Protein AF-A0A957TNG1-F1 (afdb_monomer_lite)

pLDDT: mean 94.17, std 8.86, range [51.16, 98.5]

Radius of gyration: 14.06 Å; chains: 1; bounding box: 30×30×36 Å

Secondary structure (DSSP, 8-state):
---SSPP------SS--TT--GGGT-TT---HHHHHHHHHS---TT-----

Foldseek 3Di:
DPPPDDDDDDDDDPPDDPLADCCLPNVPHDDVPVNVCVVVHDDDSDDDDPD

Structure (mmCIF, N/CA/C/O backbone):
data_AF-A0A957TNG1-F1
#
_entry.id   AF-A0A957TNG1-F1
#
loop_
_atom_site.group_PDB
_atom_site.id
_atom_site.type_symbol
_atom_site.label_atom_id
_atom_site.label_alt_id
_atom_site.label_comp_id
_atom_site.label_asym_id
_atom_site.label_entity_id
_atom_site.label_seq_id
_atom_site.pdbx_PDB_ins_code
_atom_site.Cartn_x
_atom_site.Cartn_y
_atom_site.Cartn_z
_atom_site.occupancy
_atom_site.B_iso_or_equiv
_atom_site.auth_seq_id
_atom_site.auth_comp_id
_atom_site.auth_asym_id
_atom_site.auth_atom_id
_atom_site.pdbx_PDB_model_num
ATOM 1 N N . MET A 1 1 ? -18.395 -5.938 28.056 1.00 51.16 1 MET A N 1
ATOM 2 C CA . MET A 1 1 ? -18.647 -5.158 26.829 1.00 51.16 1 MET A CA 1
ATOM 3 C C . MET A 1 1 ? -17.309 -4.600 26.403 1.00 51.16 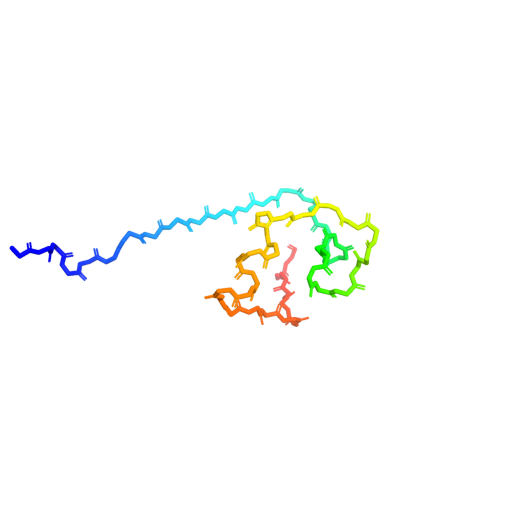1 MET A C 1
ATOM 5 O O . MET A 1 1 ? -16.688 -3.933 27.217 1.00 51.16 1 MET A O 1
ATOM 9 N N . SER A 1 2 ? -16.811 -4.973 25.224 1.00 61.81 2 SER A N 1
ATOM 10 C CA . SER A 1 2 ? -15.617 -4.335 24.665 1.00 61.81 2 SER A CA 1
ATOM 11 C C . SER A 1 2 ? -15.904 -2.844 24.535 1.00 61.81 2 SER A C 1
ATOM 13 O O . SER A 1 2 ? -16.953 -2.483 23.999 1.00 61.81 2 SER A O 1
ATOM 15 N N . ASP A 1 3 ? -15.023 -2.004 25.069 1.00 73.94 3 ASP A N 1
ATOM 16 C CA . ASP A 1 3 ? -15.088 -0.554 24.906 1.00 73.94 3 ASP A CA 1
ATOM 17 C C . ASP A 1 3 ? -15.307 -0.244 23.414 1.00 73.94 3 ASP A C 1
ATOM 19 O O . ASP A 1 3 ? -14.524 -0.676 22.568 1.00 73.94 3 ASP A O 1
ATOM 23 N N . 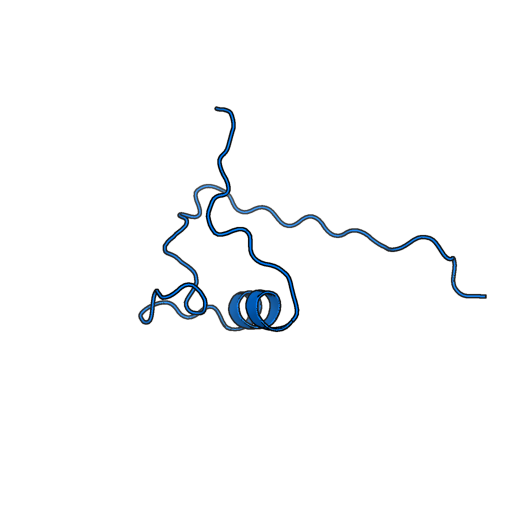ALA A 1 4 ? -16.422 0.404 23.057 1.00 85.75 4 ALA A N 1
ATOM 24 C CA . ALA A 1 4 ? -16.838 0.577 21.656 1.00 85.75 4 ALA A CA 1
ATOM 25 C C . ALA A 1 4 ? -15.936 1.551 20.877 1.00 85.75 4 ALA A C 1
ATOM 27 O O . ALA A 1 4 ? -16.118 1.768 19.678 1.00 85.75 4 ALA A O 1
ATOM 28 N N . ARG A 1 5 ? -14.974 2.170 21.565 1.00 92.50 5 ARG A N 1
ATOM 29 C CA . ARG A 1 5 ? -14.018 3.092 20.978 1.00 92.50 5 ARG A CA 1
ATOM 30 C C . ARG A 1 5 ? -12.874 2.304 20.328 1.00 92.50 5 ARG A C 1
ATOM 32 O O . ARG A 1 5 ? -12.158 1.597 21.035 1.00 92.50 5 ARG A O 1
ATOM 39 N N . PRO A 1 6 ? -12.653 2.438 19.010 1.00 94.81 6 PRO A N 1
ATOM 40 C CA . PRO A 1 6 ? -11.548 1.761 18.349 1.00 94.81 6 PRO A CA 1
ATOM 41 C C . PRO A 1 6 ? -10.201 2.346 18.786 1.00 94.81 6 PRO A C 1
ATOM 43 O O . PRO A 1 6 ? -10.084 3.537 19.089 1.00 94.81 6 PRO A O 1
ATOM 46 N N . ASN A 1 7 ? -9.166 1.509 18.753 1.00 95.38 7 ASN A N 1
ATOM 47 C CA . ASN A 1 7 ? -7.782 1.963 18.833 1.00 95.38 7 ASN A CA 1
ATOM 48 C C . ASN A 1 7 ? -7.339 2.471 17.456 1.00 95.38 7 ASN A C 1
ATOM 50 O O . ASN A 1 7 ? -7.624 1.831 16.445 1.00 95.38 7 ASN A O 1
ATOM 54 N N . ILE A 1 8 ? -6.628 3.599 17.417 1.00 96.38 8 ILE A N 1
ATOM 55 C CA . ILE A 1 8 ? -6.098 4.185 16.180 1.00 96.38 8 ILE A CA 1
ATOM 56 C C . ILE A 1 8 ? -4.574 4.174 16.266 1.00 96.38 8 ILE A C 1
ATOM 58 O O . ILE A 1 8 ? -4.005 4.757 17.187 1.00 96.38 8 ILE A O 1
ATOM 62 N N . ILE A 1 9 ? -3.924 3.524 15.302 1.00 97.38 9 ILE A N 1
ATOM 63 C CA . ILE A 1 9 ? -2.467 3.526 15.147 1.00 97.38 9 ILE A CA 1
ATOM 64 C C . ILE A 1 9 ? -2.146 4.309 13.876 1.00 97.38 9 ILE A C 1
ATOM 66 O O . ILE A 1 9 ? -2.562 3.916 12.788 1.00 97.38 9 ILE A O 1
ATOM 70 N N . LEU A 1 10 ? -1.416 5.415 14.021 1.00 97.56 10 LEU A N 1
ATOM 71 C CA . LEU A 1 10 ? -0.920 6.215 12.905 1.00 97.56 10 LEU A CA 1
ATOM 72 C C . LEU A 1 10 ? 0.564 5.909 12.695 1.00 97.56 10 LEU A C 1
ATOM 74 O O . LEU A 1 10 ? 1.379 6.169 13.577 1.00 97.56 10 LEU A O 1
ATOM 78 N N . ILE A 1 11 ? 0.900 5.362 11.530 1.00 97.25 11 ILE A N 1
ATOM 79 C CA . ILE A 1 11 ? 2.276 5.053 11.132 1.00 97.25 11 ILE A CA 1
ATOM 80 C C . ILE A 1 11 ? 2.650 6.009 10.003 1.00 97.25 11 ILE A C 1
ATOM 82 O O . ILE A 1 11 ? 1.940 6.086 9.003 1.00 97.25 11 ILE A O 1
ATOM 86 N N . ILE A 1 12 ? 3.757 6.730 10.168 1.00 96.75 12 ILE A N 1
ATOM 87 C CA . ILE A 1 12 ? 4.312 7.625 9.153 1.00 96.75 12 ILE A CA 1
ATOM 88 C C . ILE A 1 12 ? 5.804 7.348 9.001 1.00 96.75 12 ILE A C 1
ATOM 90 O O . ILE A 1 12 ? 6.512 7.114 9.980 1.00 96.75 12 ILE A O 1
ATOM 94 N N . THR A 1 13 ? 6.267 7.362 7.762 1.00 96.50 13 THR A N 1
ATOM 95 C CA . THR A 1 13 ? 7.673 7.217 7.389 1.00 96.50 13 THR A CA 1
ATOM 96 C C . THR A 1 13 ? 8.198 8.545 6.874 1.00 96.50 13 THR A C 1
ATOM 98 O O . THR A 1 13 ? 7.474 9.258 6.179 1.00 96.50 13 THR A O 1
ATOM 101 N N . ASP A 1 14 ? 9.461 8.849 7.149 1.00 97.25 14 ASP A N 1
ATOM 102 C CA . ASP A 1 14 ? 10.125 10.013 6.565 1.00 97.25 14 ASP A CA 1
ATOM 103 C C . ASP A 1 14 ? 10.717 9.657 5.191 1.00 97.25 14 ASP A C 1
ATOM 105 O O . ASP A 1 14 ? 11.293 8.584 5.013 1.00 97.25 14 ASP A O 1
ATOM 109 N N . GLN A 1 15 ? 10.543 10.548 4.214 1.00 95.12 15 GLN A N 1
ATOM 110 C CA . GLN A 1 15 ? 11.079 10.459 2.845 1.00 95.12 15 GLN A CA 1
ATOM 111 C C . GLN A 1 15 ? 10.725 9.200 2.025 1.00 95.12 15 GLN A C 1
ATOM 113 O O . GLN A 1 15 ? 11.334 8.953 0.981 1.00 95.12 15 GLN A O 1
ATOM 118 N N . GLN A 1 16 ? 9.730 8.407 2.433 1.00 95.88 16 GLN A N 1
ATOM 119 C CA . GLN A 1 16 ? 9.263 7.283 1.620 1.00 95.88 16 GLN A CA 1
ATOM 120 C C . GLN A 1 16 ? 8.567 7.801 0.356 1.00 95.88 16 GLN A C 1
ATOM 122 O O . GLN A 1 16 ? 7.595 8.554 0.419 1.00 95.88 16 GLN A O 1
ATOM 127 N N . ARG A 1 17 ? 9.056 7.378 -0.811 1.00 95.25 17 ARG A N 1
ATOM 128 C CA . ARG A 1 17 ? 8.424 7.702 -2.091 1.00 95.25 17 ARG A CA 1
ATOM 129 C C . ARG A 1 17 ? 7.188 6.831 -2.328 1.00 95.25 17 ARG A C 1
ATOM 131 O O . ARG A 1 17 ? 7.063 5.741 -1.782 1.00 95.25 17 ARG A O 1
ATOM 138 N N . TYR A 1 18 ? 6.290 7.287 -3.197 1.00 94.25 18 TYR A N 1
ATOM 139 C CA . TYR A 1 18 ? 5.081 6.531 -3.543 1.00 94.25 18 TYR A CA 1
ATOM 140 C C . TYR A 1 18 ? 5.380 5.212 -4.286 1.00 94.25 18 TYR A C 1
ATOM 142 O O . TYR A 1 18 ? 4.562 4.296 -4.263 1.00 94.25 18 TYR A O 1
ATOM 150 N N . ASP A 1 19 ? 6.551 5.105 -4.926 1.00 95.75 19 ASP A N 1
ATOM 151 C CA . ASP A 1 19 ? 6.963 3.986 -5.775 1.00 95.75 19 ASP A CA 1
ATOM 152 C C . ASP A 1 19 ? 7.699 2.852 -5.043 1.00 95.75 19 ASP A C 1
ATOM 154 O O . ASP A 1 19 ? 8.455 2.092 -5.645 1.00 95.75 19 ASP A O 1
ATOM 158 N N . THR A 1 20 ? 7.486 2.722 -3.730 1.00 97.19 20 THR A N 1
ATOM 159 C CA . THR A 1 20 ? 8.237 1.783 -2.879 1.00 97.19 20 THR A CA 1
ATOM 160 C C . THR A 1 20 ? 7.415 0.617 -2.330 1.00 97.19 20 THR A C 1
ATOM 162 O O . THR A 1 20 ? 7.906 -0.096 -1.461 1.00 97.19 20 THR A O 1
ATOM 165 N N . ILE A 1 21 ? 6.176 0.407 -2.787 1.00 97.56 21 ILE A N 1
ATOM 166 C CA . ILE A 1 21 ? 5.307 -0.685 -2.307 1.00 97.56 21 ILE A CA 1
ATOM 167 C C . ILE A 1 21 ? 5.028 -1.671 -3.437 1.00 97.56 21 ILE A C 1
ATOM 169 O O . ILE A 1 21 ? 4.472 -1.303 -4.470 1.00 97.56 21 ILE A O 1
ATOM 173 N N . LYS A 1 22 ? 5.350 -2.948 -3.229 1.00 98.12 22 LYS A N 1
ATOM 174 C CA . LYS A 1 22 ? 5.202 -3.989 -4.250 1.00 98.12 22 LYS A CA 1
ATOM 175 C C . LYS A 1 22 ? 3.763 -4.137 -4.732 1.00 98.12 22 LYS A C 1
ATOM 177 O O . LYS A 1 22 ? 3.530 -4.120 -5.942 1.00 98.12 22 LYS A O 1
ATOM 182 N N . ALA A 1 23 ? 2.805 -4.218 -3.807 1.00 97.69 23 ALA A N 1
ATOM 183 C CA . ALA A 1 23 ? 1.382 -4.339 -4.128 1.00 97.69 23 ALA A CA 1
ATOM 184 C C . ALA A 1 23 ? 0.821 -3.152 -4.940 1.00 97.69 23 ALA A C 1
ATOM 186 O O . ALA A 1 23 ? -0.223 -3.285 -5.574 1.00 97.69 23 ALA A O 1
ATOM 187 N N . LEU A 1 24 ? 1.524 -2.011 -4.985 1.00 97.25 24 LEU A N 1
ATOM 188 C CA . LEU A 1 24 ? 1.145 -0.837 -5.783 1.00 97.25 24 LEU A CA 1
ATOM 189 C C . LEU A 1 24 ? 1.772 -0.813 -7.184 1.00 97.25 24 LEU A C 1
ATOM 191 O O . LEU A 1 24 ? 1.746 0.217 -7.853 1.00 97.25 24 LEU A O 1
ATOM 195 N N . GLY A 1 25 ? 2.303 -1.947 -7.652 1.00 96.44 25 GLY A N 1
ATOM 196 C CA . GLY A 1 25 ? 2.817 -2.100 -9.014 1.00 96.44 25 GLY A CA 1
ATOM 197 C C . GLY A 1 25 ? 4.330 -1.934 -9.149 1.00 96.44 25 GLY A C 1
ATOM 198 O O . GLY A 1 25 ? 4.820 -1.791 -10.268 1.00 96.44 25 GLY A O 1
ATOM 199 N N . PHE A 1 26 ? 5.079 -1.989 -8.043 1.00 97.06 26 PHE A N 1
ATOM 200 C CA . PHE A 1 26 ? 6.540 -1.842 -8.027 1.00 97.06 26 PHE A CA 1
ATOM 201 C C . PHE A 1 26 ? 7.219 -3.190 -7.713 1.00 97.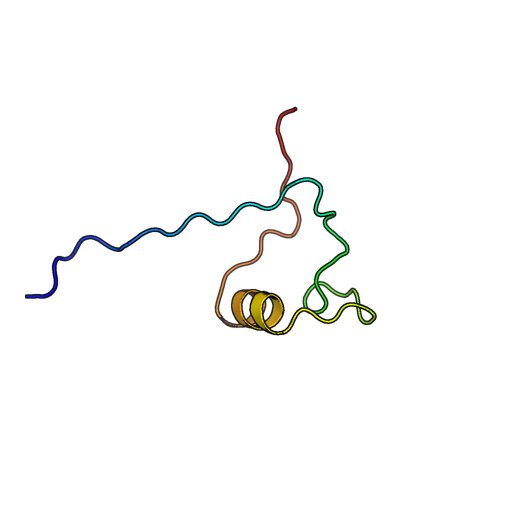06 26 PHE A C 1
ATOM 203 O O . PHE A 1 26 ? 7.632 -3.431 -6.579 1.00 97.06 26 PHE A O 1
ATOM 210 N N . PRO A 1 27 ? 7.338 -4.108 -8.697 1.00 94.94 27 PRO A N 1
ATOM 211 C CA . PRO A 1 27 ? 7.622 -5.532 -8.466 1.00 94.94 27 PRO A CA 1
ATOM 212 C C . PRO A 1 27 ? 8.991 -5.830 -7.843 1.00 94.94 27 PRO A C 1
ATOM 214 O O . PRO A 1 27 ? 9.183 -6.919 -7.310 1.00 94.94 27 PRO A O 1
ATOM 217 N N . TYR A 1 28 ? 9.929 -4.882 -7.911 1.00 96.50 28 TYR A N 1
ATOM 218 C CA . TYR A 1 28 ? 11.269 -5.004 -7.334 1.00 96.50 28 TYR A CA 1
ATOM 219 C C . TYR A 1 28 ? 11.313 -4.757 -5.818 1.00 96.50 28 TYR A C 1
ATOM 221 O O . TYR A 1 28 ? 12.358 -4.958 -5.207 1.00 96.50 28 TYR A O 1
ATOM 229 N N . MET A 1 29 ? 10.213 -4.302 -5.214 1.00 97.69 29 MET A N 1
ATOM 230 C CA . MET A 1 29 ? 10.136 -4.023 -3.781 1.00 97.69 29 MET A CA 1
ATOM 231 C C . MET A 1 29 ? 9.814 -5.291 -2.987 1.00 97.69 29 MET A C 1
ATOM 233 O O . MET A 1 29 ? 9.030 -6.134 -3.424 1.00 97.69 29 MET A O 1
ATOM 237 N N . GLU A 1 30 ? 10.379 -5.404 -1.787 1.00 97.75 30 GLU A N 1
ATOM 238 C CA . GLU A 1 30 ? 10.044 -6.452 -0.820 1.00 97.75 30 GLU A CA 1
ATOM 239 C C . GLU A 1 30 ? 9.335 -5.825 0.384 1.00 97.75 30 GLU A C 1
ATOM 241 O O . GLU A 1 30 ? 9.964 -5.385 1.345 1.00 97.75 30 GLU A O 1
ATOM 246 N N . THR A 1 31 ? 8.003 -5.756 0.324 1.00 98.12 31 THR A N 1
ATOM 247 C CA . THR A 1 31 ? 7.182 -5.052 1.322 1.00 98.12 31 THR A CA 1
ATOM 248 C C . THR A 1 31 ? 6.047 -5.906 1.892 1.00 98.12 31 THR A C 1
ATOM 250 O O . THR A 1 31 ? 4.921 -5.423 1.978 1.00 98.12 31 THR A O 1
ATOM 253 N N . PRO A 1 32 ? 6.301 -7.140 2.374 1.00 98.00 32 PRO A N 1
ATOM 254 C CA . PRO A 1 32 ? 5.236 -8.097 2.704 1.00 98.00 32 PRO A CA 1
ATOM 255 C C . PRO A 1 32 ? 4.226 -7.575 3.741 1.00 98.00 32 PRO A C 1
ATOM 257 O O . PRO A 1 32 ? 3.035 -7.858 3.653 1.00 98.00 32 PRO A O 1
ATOM 260 N N . ASN A 1 33 ? 4.677 -6.767 4.708 1.00 98.31 33 ASN A N 1
ATOM 261 C CA . ASN A 1 33 ? 3.791 -6.180 5.717 1.00 98.31 33 ASN A CA 1
ATOM 262 C C . ASN A 1 33 ? 2.908 -5.057 5.158 1.00 98.31 33 ASN A C 1
ATOM 264 O O . ASN A 1 33 ? 1.763 -4.930 5.584 1.00 98.31 33 ASN A O 1
ATOM 268 N N . LEU A 1 34 ? 3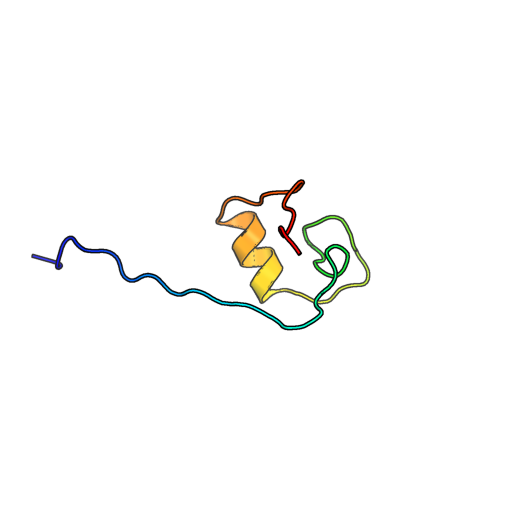.430 -4.244 4.233 1.00 98.06 34 LEU A N 1
ATOM 269 C CA . LEU A 1 34 ? 2.650 -3.186 3.586 1.00 98.06 34 LEU A CA 1
ATOM 270 C C . LEU A 1 34 ? 1.723 -3.775 2.524 1.00 98.06 34 LEU A C 1
ATOM 272 O O . LEU A 1 34 ? 0.582 -3.344 2.426 1.00 98.06 34 LEU A O 1
ATOM 276 N N . ASP A 1 35 ? 2.175 -4.796 1.797 1.00 98.31 35 ASP A N 1
ATOM 277 C CA . ASP A 1 35 ? 1.371 -5.517 0.809 1.00 98.31 35 ASP A CA 1
ATOM 278 C C . ASP A 1 35 ? 0.115 -6.104 1.470 1.00 98.31 35 ASP A C 1
ATOM 280 O O . ASP A 1 35 ? -0.995 -5.893 0.991 1.00 98.31 35 ASP A O 1
ATOM 284 N N . ARG A 1 36 ? 0.266 -6.712 2.654 1.00 98.50 36 ARG A N 1
ATOM 285 C CA . ARG A 1 36 ? -0.866 -7.193 3.454 1.00 98.50 36 ARG A CA 1
ATOM 286 C C . ARG A 1 36 ? -1.844 -6.074 3.842 1.00 98.50 36 ARG A C 1
ATOM 288 O O . ARG A 1 36 ? -3.052 -6.278 3.805 1.00 98.50 36 ARG A O 1
ATOM 295 N N . LEU A 1 37 ? -1.347 -4.884 4.201 1.00 97.94 37 LEU A N 1
ATOM 296 C CA . LEU A 1 37 ? -2.211 -3.730 4.501 1.00 97.94 37 LEU A CA 1
ATOM 297 C C . LEU A 1 37 ? -2.961 -3.226 3.259 1.00 97.94 37 LEU A C 1
ATOM 299 O O . LEU A 1 37 ? -4.093 -2.763 3.388 1.00 97.94 37 LEU A O 1
ATOM 303 N N . VAL A 1 38 ? -2.349 -3.314 2.075 1.00 97.75 38 VAL A N 1
ATOM 304 C CA . VAL A 1 38 ? -3.000 -2.977 0.801 1.00 97.75 38 VAL A CA 1
ATOM 305 C C . VAL A 1 38 ? -4.128 -3.966 0.489 1.00 97.75 38 VAL A C 1
ATOM 307 O O . VAL A 1 38 ? -5.202 -3.534 0.080 1.00 97.75 38 VAL A O 1
ATOM 310 N N . GLU A 1 39 ? -3.910 -5.266 0.708 1.00 98.00 39 GLU A N 1
ATOM 311 C CA . GLU A 1 39 ? -4.890 -6.331 0.434 1.00 98.00 39 GLU A CA 1
ATOM 312 C C . GLU A 1 39 ? -6.071 -6.348 1.419 1.00 98.00 39 GLU A C 1
ATOM 314 O O . GLU A 1 39 ? -7.206 -6.610 1.024 1.00 98.00 39 GLU A O 1
ATOM 319 N N . GLU A 1 40 ? -5.823 -6.063 2.699 1.00 98.50 40 GLU A N 1
ATOM 320 C CA . GLU A 1 40 ? -6.845 -6.083 3.757 1.00 98.50 40 GLU A CA 1
ATOM 321 C C . GLU A 1 40 ? -7.552 -4.728 3.953 1.00 98.50 40 GLU A C 1
ATOM 323 O O . GLU A 1 40 ? -8.478 -4.617 4.761 1.00 98.50 40 GLU A O 1
ATOM 328 N N . GLY A 1 41 ? -7.096 -3.681 3.261 1.00 97.06 41 GLY A N 1
ATOM 329 C CA . GLY A 1 41 ? -7.457 -2.296 3.548 1.00 97.06 41 GLY A CA 1
ATOM 330 C C . GLY A 1 41 ? -7.923 -1.489 2.341 1.00 97.06 41 GLY A C 1
ATOM 331 O O . GLY A 1 41 ? -8.369 -2.005 1.319 1.00 97.06 41 GLY A O 1
ATOM 332 N N . VAL A 1 42 ? -7.838 -0.166 2.487 1.00 97.88 42 VAL A N 1
ATOM 333 C CA . VAL A 1 42 ? -8.134 0.798 1.42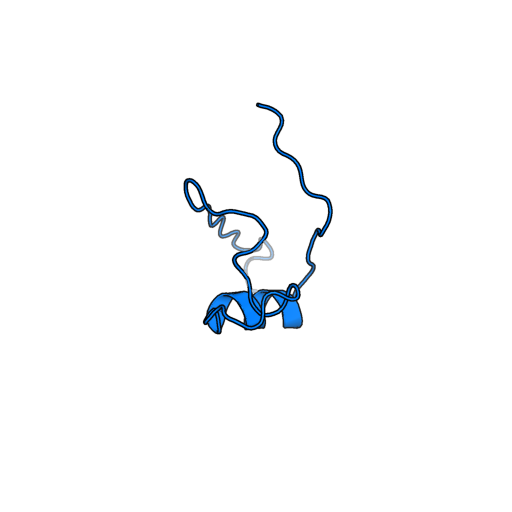3 1.00 97.88 42 VAL A CA 1
ATOM 334 C C . VAL A 1 42 ? -6.877 1.599 1.131 1.00 97.88 42 VAL A C 1
ATOM 336 O O . VAL A 1 42 ? -6.275 2.179 2.034 1.00 97.88 42 VAL A O 1
ATOM 339 N N . THR A 1 43 ? -6.512 1.664 -0.147 1.00 97.44 43 THR A N 1
ATOM 340 C CA . THR A 1 43 ? -5.359 2.430 -0.623 1.00 97.44 43 THR A CA 1
ATOM 341 C C . THR A 1 43 ? -5.820 3.675 -1.368 1.00 97.44 43 THR A C 1
ATOM 343 O O . THR A 1 43 ? -6.622 3.595 -2.297 1.00 97.44 43 THR A O 1
ATOM 346 N N . PHE A 1 44 ? -5.249 4.826 -1.019 1.00 97.25 44 PHE A N 1
ATOM 347 C CA . PHE A 1 44 ? -5.414 6.066 -1.773 1.00 97.25 44 PHE A CA 1
ATOM 348 C C . PHE A 1 44 ? -4.263 6.220 -2.774 1.00 97.25 44 PHE A C 1
ATOM 350 O O . PHE A 1 44 ? -3.156 6.593 -2.398 1.00 97.25 44 PHE A O 1
ATOM 357 N N . THR A 1 45 ? -4.517 5.958 -4.057 1.00 96.25 45 THR A N 1
ATOM 358 C CA . THR A 1 45 ? -3.497 6.028 -5.125 1.00 96.25 45 THR A CA 1
ATOM 359 C C . THR A 1 45 ? -3.177 7.451 -5.592 1.00 96.25 45 THR A C 1
ATOM 361 O O . THR A 1 45 ? -2.222 7.650 -6.334 1.00 96.25 45 THR A O 1
ATOM 364 N N . ASN A 1 46 ? -3.954 8.444 -5.150 1.00 96.50 46 ASN A N 1
ATOM 365 C CA . ASN A 1 46 ? -3.799 9.855 -5.509 1.00 96.50 46 ASN A CA 1
ATOM 366 C C . ASN A 1 46 ? -3.748 10.752 -4.256 1.00 96.50 46 ASN A C 1
ATOM 368 O O . ASN A 1 46 ? -4.540 11.684 -4.105 1.00 96.50 46 ASN A O 1
ATOM 372 N N . CYS A 1 47 ? -2.862 10.417 -3.314 1.00 96.25 47 CYS A N 1
ATOM 373 C CA . CYS A 1 47 ? -2.703 11.110 -2.034 1.00 96.25 47 CYS A CA 1
ATOM 374 C C . CYS A 1 47 ? -1.550 12.126 -2.097 1.00 96.25 47 CYS A C 1
ATOM 376 O O . CYS A 1 47 ? -0.428 11.756 -2.432 1.00 96.25 47 CYS A O 1
ATOM 378 N N . HIS A 1 48 ? -1.820 13.392 -1.767 1.00 95.31 48 HIS A N 1
ATOM 379 C CA . HIS A 1 48 ? -0.844 14.484 -1.824 1.00 95.31 48 HIS A CA 1
ATOM 380 C C 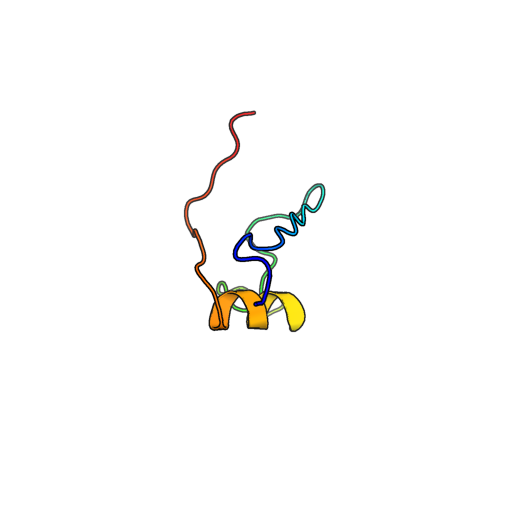. HIS A 1 48 ? -0.701 15.167 -0.463 1.00 95.31 48 HIS A C 1
ATOM 382 O O . HIS A 1 48 ? -1.674 15.308 0.277 1.00 95.31 48 HIS A O 1
ATOM 388 N N . ILE A 1 49 ? 0.511 15.630 -0.167 1.00 93.69 49 ILE A N 1
ATOM 389 C CA . ILE A 1 49 ? 0.793 16.528 0.957 1.00 93.69 49 ILE A CA 1
ATOM 390 C C . ILE A 1 49 ? 0.541 17.985 0.560 1.00 93.69 49 ILE A C 1
ATOM 392 O O . ILE A 1 49 ? 0.492 18.325 -0.622 1.00 93.69 49 ILE A O 1
ATOM 396 N N . THR A 1 50 ? 0.383 18.855 1.553 1.00 96.00 50 THR A N 1
ATOM 397 C CA . THR A 1 50 ? 0.132 20.285 1.329 1.00 96.00 50 THR A CA 1
ATOM 398 C C . THR A 1 50 ? 1.402 21.117 1.140 1.00 96.00 50 THR A C 1
ATOM 400 O O . THR A 1 50 ? 1.315 22.180 0.530 1.00 96.00 50 THR A O 1
ATOM 403 N N . ALA A 1 51 ? 2.543 20.679 1.685 1.00 78.81 51 ALA A N 1
ATOM 404 C CA . ALA A 1 51 ? 3.838 21.362 1.625 1.00 78.81 51 ALA A CA 1
ATOM 405 C C . ALA A 1 51 ? 4.981 20.384 1.905 1.00 78.81 51 ALA A C 1
ATOM 407 O O . ALA A 1 51 ? 4.782 19.533 2.804 1.00 78.81 51 ALA A O 1
#

Sequence (51 aa):
MSDARPNIILIITDQQRYDTIKALGFPYMETPNLDRLVEEGVTFTNCHITA